Protein AF-A0A524I4A3-F1 (afdb_monomer_lite)

Sequence (86 aa):
MTKDRHVMEAMGKTRVVIEDGKVVEVGEPQLDYCPLFFKHRGIEKITRDIVRNNIEFRINDFGMCTPDRKMRMRDFLSFGVSELMG

pLDDT: mean 88.49, std 14.22, range [51.56, 98.56]

Secondary structure (DSSP, 8-state):
----EEEEEEGGGEEEEEETTEEEEE---S----HHHHHHH--SS--HHHHHHHHHHHHHHH-TTSTT-----SS--SSSSGGG--

Structure (mmCIF, N/CA/C/O backbone):
data_AF-A0A524I4A3-F1
#
_entry.id   AF-A0A524I4A3-F1
#
loop_
_atom_site.group_PDB
_atom_site.id
_atom_site.type_symbol
_atom_site.label_atom_id
_atom_site.label_alt_id
_atom_site.label_comp_id
_atom_site.label_asym_id
_atom_site.label_entity_id
_atom_site.label_seq_id
_atom_site.pdbx_PDB_ins_code
_atom_site.Cartn_x
_atom_site.Cartn_y
_atom_site.Cartn_z
_atom_site.occupancy
_atom_site.B_iso_or_equiv
_atom_site.auth_seq_id
_atom_site.auth_comp_id
_atom_site.auth_asym_id
_atom_site.auth_atom_id
_atom_site.pdbx_PDB_model_num
ATOM 1 N N . MET A 1 1 ? -22.971 4.597 12.077 1.00 61.53 1 MET A N 1
ATOM 2 C CA . MET A 1 1 ? -21.544 4.394 12.401 1.00 61.53 1 MET A CA 1
ATOM 3 C C . MET A 1 1 ? -20.741 4.862 11.205 1.00 61.53 1 MET A C 1
ATOM 5 O O . MET A 1 1 ? -21.072 4.467 10.094 1.00 61.53 1 MET A O 1
ATOM 9 N N . THR A 1 2 ? -19.787 5.766 11.404 1.00 74.06 2 THR A N 1
ATOM 10 C CA . THR A 1 2 ? -18.895 6.226 10.331 1.00 74.06 2 THR A CA 1
ATOM 11 C C . THR A 1 2 ? -17.945 5.085 9.980 1.00 74.06 2 THR A C 1
ATOM 13 O O . THR A 1 2 ? -17.404 4.460 10.888 1.00 74.06 2 THR A O 1
ATOM 16 N N . LYS A 1 3 ? -17.794 4.780 8.689 1.00 82.38 3 LYS A N 1
ATOM 17 C CA . LYS A 1 3 ? -16.895 3.725 8.209 1.00 82.38 3 LYS A CA 1
ATOM 18 C C . LYS A 1 3 ? -15.446 4.131 8.482 1.00 82.38 3 LYS A C 1
ATOM 20 O O . LYS A 1 3 ? -15.092 5.274 8.179 1.00 82.38 3 LYS A O 1
ATOM 25 N N . ASP A 1 4 ? -14.636 3.242 9.056 1.00 92.69 4 ASP A N 1
ATOM 26 C CA . ASP A 1 4 ? -13.226 3.543 9.306 1.00 92.69 4 ASP A CA 1
ATOM 27 C C . ASP A 1 4 ? -12.479 3.514 7.972 1.00 92.69 4 ASP A C 1
ATOM 29 O O . ASP A 1 4 ? -12.384 2.461 7.342 1.00 92.69 4 ASP A O 1
ATOM 33 N N . ARG A 1 5 ? -12.024 4.678 7.497 1.00 96.69 5 ARG A N 1
ATOM 34 C CA . ARG A 1 5 ? -11.485 4.848 6.144 1.00 96.69 5 ARG A CA 1
ATOM 35 C C . ARG A 1 5 ? -10.145 5.561 6.169 1.00 96.69 5 ARG A C 1
ATOM 37 O O . ARG A 1 5 ? -10.064 6.754 6.457 1.00 96.69 5 ARG A O 1
ATOM 44 N N . HIS A 1 6 ? -9.117 4.850 5.727 1.00 96.88 6 HIS A N 1
ATOM 45 C CA . HIS A 1 6 ? -7.746 5.339 5.635 1.00 96.88 6 HIS A CA 1
ATOM 46 C C . HIS A 1 6 ? -7.349 5.463 4.170 1.00 96.88 6 HIS A C 1
ATOM 48 O O . HIS A 1 6 ? -7.526 4.525 3.394 1.00 96.88 6 HIS A O 1
ATOM 54 N N . VAL A 1 7 ? -6.804 6.615 3.787 1.00 97.75 7 VAL A N 1
ATOM 55 C CA . VAL A 1 7 ? -6.243 6.851 2.450 1.00 97.75 7 VAL A CA 1
ATOM 56 C C . VAL A 1 7 ? -4.788 7.242 2.624 1.00 97.75 7 VAL A C 1
ATOM 58 O O . VAL A 1 7 ? -4.495 8.195 3.343 1.00 97.75 7 VAL A O 1
ATOM 61 N N . MET A 1 8 ? -3.883 6.517 1.974 1.00 97.06 8 MET A N 1
ATOM 62 C CA . MET A 1 8 ? -2.446 6.735 2.127 1.00 97.06 8 MET A CA 1
ATOM 63 C C . MET A 1 8 ? -1.671 6.423 0.850 1.00 97.06 8 MET A C 1
ATOM 65 O O . MET A 1 8 ? -2.170 5.745 -0.049 1.00 97.06 8 MET A O 1
ATOM 69 N N . GLU A 1 9 ? -0.426 6.889 0.799 1.00 97.50 9 GLU A N 1
ATOM 70 C CA . GLU A 1 9 ? 0.563 6.430 -0.172 1.00 97.50 9 GLU A CA 1
ATOM 71 C C . GLU A 1 9 ? 1.406 5.302 0.431 1.00 97.50 9 GLU A C 1
ATOM 73 O O . GLU A 1 9 ? 1.833 5.358 1.587 1.00 97.50 9 GLU A O 1
ATOM 78 N N . ALA A 1 10 ? 1.640 4.264 -0.364 1.00 95.38 10 ALA A N 1
ATOM 79 C CA . ALA A 1 10 ? 2.418 3.090 -0.001 1.00 95.38 10 ALA A CA 1
ATOM 80 C C . ALA A 1 10 ? 3.649 2.938 -0.913 1.00 95.38 10 ALA A C 1
ATOM 82 O O . ALA A 1 10 ? 4.136 3.896 -1.522 1.00 95.38 10 ALA A O 1
ATOM 83 N N . MET A 1 11 ? 4.175 1.713 -1.006 1.00 95.00 11 MET A N 1
ATOM 84 C CA . MET A 1 11 ? 5.291 1.369 -1.889 1.00 95.00 11 MET A CA 1
ATOM 85 C C . MET A 1 11 ? 5.064 1.900 -3.307 1.00 95.00 11 MET A C 1
ATOM 87 O O . MET A 1 11 ? 3.975 1.767 -3.857 1.00 95.00 11 MET A O 1
ATOM 91 N N . GLY A 1 12 ? 6.093 2.507 -3.895 1.00 95.81 12 GLY A N 1
ATOM 92 C CA . GLY A 1 12 ? 6.022 3.033 -5.258 1.00 95.81 12 GLY A CA 1
ATOM 93 C C . GLY A 1 12 ? 5.132 4.271 -5.430 1.00 95.81 12 GLY A C 1
ATOM 94 O O . GLY A 1 12 ? 4.647 4.503 -6.533 1.00 95.81 12 GLY A O 1
ATOM 95 N N . LYS A 1 13 ? 4.886 5.037 -4.351 1.00 96.88 13 LYS A N 1
ATOM 96 C CA . LYS A 1 13 ? 3.898 6.139 -4.306 1.00 96.88 13 LYS A CA 1
ATOM 97 C C . LYS A 1 13 ? 2.503 5.692 -4.749 1.00 96.88 13 LYS A C 1
ATOM 99 O O . LYS A 1 13 ? 1.763 6.415 -5.407 1.00 96.88 13 LYS A O 1
ATOM 104 N N . THR A 1 14 ? 2.157 4.455 -4.411 1.00 98.31 14 THR A N 1
ATOM 105 C CA . THR A 1 14 ? 0.875 3.874 -4.795 1.00 98.31 14 THR A CA 1
ATOM 106 C C . THR A 1 14 ? -0.199 4.333 -3.826 1.00 98.31 14 THR A C 1
ATOM 108 O O . THR A 1 14 ? -0.060 4.126 -2.620 1.00 98.31 14 THR A O 1
ATOM 111 N N . ARG A 1 15 ? -1.287 4.911 -4.335 1.00 98.31 15 ARG A N 1
ATOM 112 C CA . ARG A 1 15 ? -2.464 5.229 -3.519 1.00 98.31 15 ARG A CA 1
ATOM 113 C C . ARG A 1 15 ? -3.138 3.940 -3.045 1.00 98.31 15 ARG A C 1
ATOM 115 O O . ARG A 1 15 ? -3.437 3.071 -3.860 1.00 98.31 15 ARG A O 1
ATOM 122 N N . VAL A 1 16 ? -3.417 3.836 -1.751 1.00 98.56 16 VAL A N 1
ATOM 123 C CA . VAL A 1 16 ? -4.120 2.699 -1.143 1.00 98.56 16 VAL A CA 1
ATOM 124 C C . VAL A 1 16 ? -5.261 3.207 -0.270 1.00 98.56 16 VAL A C 1
ATOM 126 O O . VAL A 1 16 ? -5.103 4.193 0.456 1.00 98.56 16 VAL A O 1
ATOM 129 N N . VAL A 1 17 ? -6.406 2.525 -0.340 1.00 98.31 17 VAL A N 1
ATOM 130 C CA . VAL A 1 17 ? -7.552 2.765 0.545 1.00 98.31 17 VAL A CA 1
ATOM 131 C C . VAL A 1 17 ? -7.831 1.514 1.360 1.00 98.31 17 VAL A C 1
ATOM 133 O O . VAL A 1 17 ? -7.990 0.422 0.805 1.00 98.31 17 VAL A O 1
ATOM 136 N N . ILE A 1 18 ? -7.908 1.693 2.675 1.00 97.81 18 ILE A N 1
ATOM 137 C CA . ILE A 1 18 ? -8.277 0.655 3.634 1.00 97.81 18 ILE A CA 1
ATOM 138 C C . ILE A 1 18 ? -9.600 1.067 4.270 1.00 97.81 18 ILE A C 1
ATOM 140 O O . ILE A 1 18 ? -9.720 2.188 4.768 1.00 97.81 18 ILE A O 1
ATOM 144 N N . GLU A 1 19 ? -10.576 0.165 4.252 1.00 97.25 19 GLU A N 1
ATOM 145 C CA . GLU A 1 19 ? -11.857 0.341 4.929 1.00 97.25 19 GLU A CA 1
ATOM 146 C C . GLU A 1 19 ? -12.114 -0.835 5.865 1.00 97.25 19 GLU A C 1
ATOM 148 O O . GLU A 1 19 ? -12.045 -1.988 5.435 1.00 97.25 19 GLU A O 1
ATOM 153 N N . ASP A 1 20 ? -12.380 -0.543 7.139 1.00 95.56 20 ASP A N 1
ATOM 154 C CA . ASP A 1 20 ? -12.651 -1.539 8.188 1.00 95.56 20 ASP A CA 1
ATOM 155 C C . ASP A 1 20 ? -11.605 -2.679 8.210 1.00 95.56 20 ASP A C 1
ATOM 157 O O . ASP A 1 20 ? -11.931 -3.869 8.232 1.00 95.56 20 ASP A O 1
ATOM 161 N N . GLY A 1 21 ? -10.321 -2.310 8.120 1.00 95.00 21 GLY A N 1
ATOM 162 C CA . GLY A 1 21 ? -9.196 -3.251 8.097 1.00 95.00 21 GLY A CA 1
ATOM 163 C C . GLY A 1 21 ? -9.029 -4.048 6.798 1.00 95.00 21 GLY A C 1
ATOM 164 O O . GLY A 1 21 ? -8.276 -5.016 6.774 1.00 95.00 21 GLY A O 1
ATOM 165 N N . LYS A 1 22 ? -9.706 -3.681 5.703 1.00 96.69 22 LYS A N 1
ATOM 166 C CA . LYS A 1 22 ? -9.603 -4.373 4.407 1.00 96.69 22 LYS A CA 1
ATOM 167 C C . LYS A 1 22 ? -9.125 -3.437 3.310 1.00 96.69 22 LYS A C 1
ATOM 169 O O . LYS A 1 22 ? -9.599 -2.312 3.190 1.00 96.69 22 LYS A O 1
ATOM 174 N N . VAL A 1 23 ? -8.215 -3.915 2.464 1.00 98.00 23 VAL A N 1
ATOM 175 C CA . VAL A 1 23 ? -7.718 -3.150 1.313 1.00 98.00 23 VAL A CA 1
ATOM 176 C C . VAL A 1 23 ? -8.773 -3.136 0.205 1.00 98.00 23 VAL A C 1
ATOM 178 O O . VAL A 1 23 ? -8.935 -4.120 -0.521 1.00 98.00 23 VAL A O 1
ATOM 181 N N . VAL A 1 24 ? -9.471 -2.013 0.043 1.00 98.12 24 VAL A N 1
ATOM 182 C CA . VAL A 1 24 ? -10.538 -1.857 -0.963 1.00 98.12 24 VAL A CA 1
ATOM 183 C C . VAL A 1 24 ? -10.039 -1.260 -2.278 1.00 98.12 24 VAL A C 1
ATOM 185 O O . VAL A 1 24 ? -10.629 -1.513 -3.324 1.00 98.12 24 VAL A O 1
ATOM 188 N N . GLU A 1 25 ? -8.921 -0.531 -2.263 1.00 98.19 25 GLU A N 1
ATOM 189 C CA . GLU A 1 25 ? -8.351 0.087 -3.463 1.00 98.19 25 GLU A CA 1
ATOM 190 C C . GLU A 1 25 ? -6.821 0.059 -3.427 1.00 98.19 25 GLU A C 1
ATOM 192 O O . GLU A 1 25 ? -6.214 0.361 -2.399 1.00 98.19 25 GLU A O 1
ATOM 197 N N . VAL A 1 26 ? -6.210 -0.261 -4.569 1.00 98.44 26 VAL A N 1
ATOM 198 C CA . VAL A 1 26 ? -4.774 -0.101 -4.824 1.00 98.44 26 VAL A CA 1
ATOM 199 C C . VAL A 1 26 ? -4.627 0.519 -6.210 1.00 98.44 26 VAL A C 1
ATOM 201 O O . VAL A 1 26 ? -5.003 -0.098 -7.210 1.00 98.44 26 VAL A O 1
ATOM 204 N N . GLY A 1 27 ? -4.136 1.756 -6.254 1.00 98.12 27 GLY A N 1
ATOM 205 C CA . GLY A 1 27 ? -3.867 2.491 -7.487 1.00 98.12 27 GLY A CA 1
ATOM 206 C C . GLY A 1 27 ? -2.643 1.958 -8.229 1.0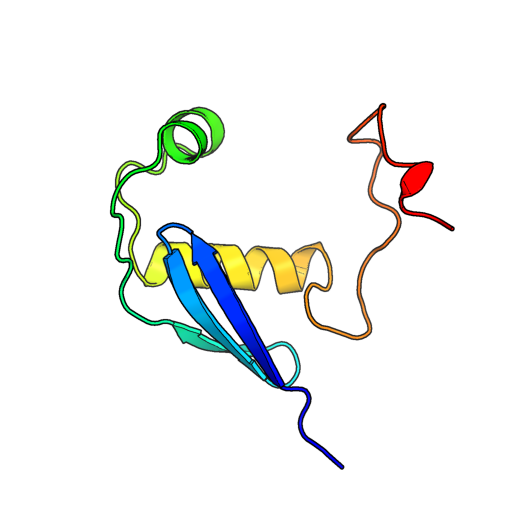0 98.12 27 GLY A C 1
ATOM 207 O O . GLY A 1 27 ? -2.028 0.979 -7.816 1.00 98.12 27 GLY A O 1
ATOM 208 N N . GLU A 1 28 ? -2.270 2.606 -9.329 1.00 98.00 28 GLU A N 1
ATOM 209 C CA . GLU A 1 28 ? -1.031 2.269 -10.037 1.00 98.00 28 GLU A CA 1
ATOM 210 C C . GLU A 1 28 ? 0.199 2.821 -9.307 1.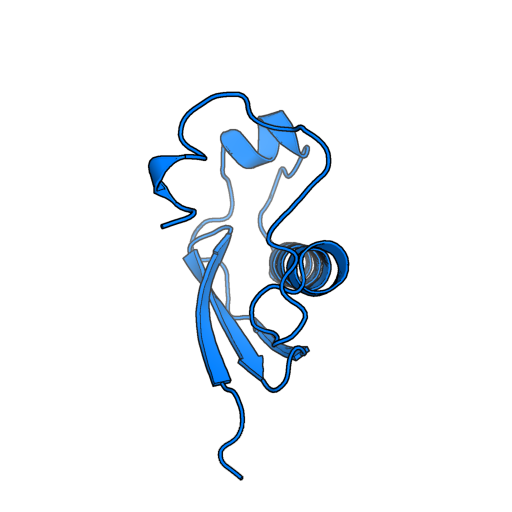00 98.00 28 GLU A C 1
ATOM 212 O O . GLU A 1 28 ? 0.189 3.994 -8.916 1.00 98.00 28 GLU A O 1
ATOM 217 N N . PRO A 1 29 ? 1.272 2.026 -9.148 1.00 97.50 29 PRO A N 1
ATOM 218 C CA . PRO A 1 29 ? 2.552 2.544 -8.694 1.00 97.50 29 PRO A CA 1
ATOM 219 C C . PRO A 1 29 ? 3.109 3.572 -9.680 1.00 97.50 29 PRO A C 1
ATOM 221 O O . PRO A 1 29 ? 3.194 3.318 -10.879 1.00 97.50 29 PRO A O 1
ATOM 224 N N . GLN A 1 30 ? 3.535 4.726 -9.167 1.00 97.19 30 GLN A N 1
ATOM 225 C CA . GLN A 1 30 ? 4.244 5.738 -9.959 1.00 97.19 30 GLN A CA 1
ATOM 226 C C . GLN A 1 30 ? 5.743 5.444 -10.069 1.00 97.19 30 GLN A C 1
ATOM 228 O O . GLN A 1 30 ? 6.422 5.988 -10.938 1.00 97.19 30 GLN A O 1
ATOM 233 N N . LEU A 1 31 ? 6.265 4.613 -9.164 1.00 96.00 31 LEU A N 1
ATOM 234 C CA . LEU A 1 31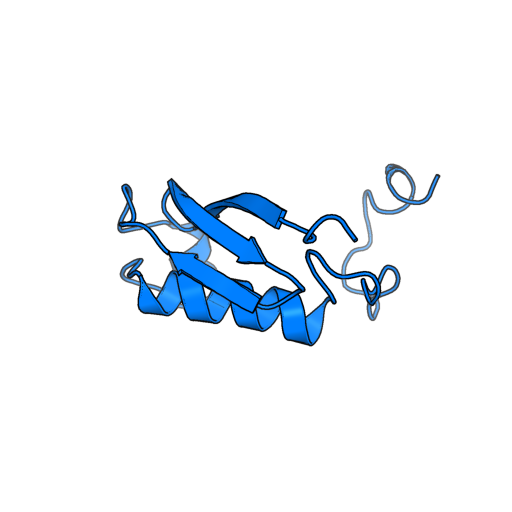 ? 7.630 4.110 -9.190 1.00 96.00 31 LEU A CA 1
ATOM 235 C C . LEU A 1 31 ? 7.588 2.590 -9.194 1.00 96.00 31 LEU A C 1
ATOM 237 O O . LEU A 1 31 ? 6.900 1.979 -8.373 1.00 96.00 31 LEU A O 1
ATOM 241 N N . ASP A 1 32 ? 8.372 1.996 -10.080 1.00 94.94 32 ASP A N 1
ATOM 242 C CA . ASP A 1 32 ? 8.449 0.554 -10.256 1.00 94.94 32 ASP A CA 1
ATOM 243 C C . ASP A 1 32 ? 9.675 -0.068 -9.576 1.00 94.94 32 ASP A C 1
ATOM 245 O O . ASP A 1 32 ? 9.724 -1.283 -9.445 1.00 94.94 32 ASP A O 1
ATOM 249 N N . TYR A 1 33 ? 10.625 0.722 -9.065 1.00 96.44 33 TYR A N 1
ATOM 250 C CA . TYR A 1 33 ? 11.830 0.211 -8.409 1.00 96.44 33 TYR A CA 1
ATOM 251 C C . TYR A 1 33 ? 12.216 1.005 -7.155 1.00 96.44 33 TYR A C 1
ATOM 253 O O . TYR A 1 33 ? 12.085 2.228 -7.084 1.00 96.44 33 TYR A O 1
ATOM 261 N N . CYS A 1 34 ? 12.732 0.296 -6.146 1.00 94.69 34 CYS A N 1
ATOM 262 C CA . CYS A 1 34 ? 13.289 0.887 -4.934 1.00 94.69 34 CYS A CA 1
ATOM 263 C C . CYS A 1 34 ? 14.476 0.048 -4.426 1.00 94.69 34 CYS A C 1
ATOM 265 O O . CYS A 1 34 ? 14.280 -1.123 -4.085 1.00 94.69 34 CYS A O 1
ATOM 267 N N . PRO A 1 35 ? 15.683 0.631 -4.274 1.00 95.69 35 PRO A N 1
ATOM 268 C CA . PRO A 1 35 ? 16.875 -0.121 -3.875 1.00 95.69 35 PRO A CA 1
ATOM 269 C C . PRO A 1 35 ? 16.752 -0.742 -2.477 1.00 95.69 35 PRO A C 1
ATOM 271 O O . PRO A 1 35 ? 17.307 -1.808 -2.220 1.00 95.69 35 PRO A O 1
ATOM 274 N N . LEU A 1 36 ? 15.988 -0.116 -1.574 1.00 93.38 36 LEU A N 1
ATOM 275 C CA . LEU A 1 36 ? 15.734 -0.647 -0.235 1.00 93.38 36 LEU A CA 1
ATOM 276 C C . LEU A 1 36 ? 14.881 -1.926 -0.288 1.00 93.38 36 LEU A C 1
ATOM 278 O O . LEU A 1 36 ? 15.204 -2.913 0.373 1.00 93.38 36 LEU A O 1
ATOM 282 N N . PHE A 1 37 ? 13.813 -1.926 -1.091 1.00 94.12 37 PHE A N 1
ATOM 283 C CA . PHE A 1 37 ? 12.951 -3.099 -1.254 1.00 94.12 37 PHE A CA 1
ATOM 284 C C . PHE A 1 37 ? 13.640 -4.222 -2.026 1.00 94.12 37 PHE A C 1
ATOM 286 O O . PHE A 1 37 ? 13.471 -5.385 -1.662 1.00 94.12 37 PHE A O 1
ATOM 293 N N . PHE A 1 38 ? 14.478 -3.895 -3.008 1.00 95.12 38 PHE A N 1
ATOM 294 C CA . PHE A 1 38 ? 15.327 -4.887 -3.660 1.00 95.12 38 PHE A CA 1
ATOM 295 C C . PHE A 1 38 ? 16.280 -5.544 -2.651 1.00 95.12 38 PHE A C 1
ATOM 297 O O . PHE A 1 38 ? 16.248 -6.759 -2.470 1.00 95.12 38 PHE A O 1
ATOM 304 N N . LYS A 1 39 ? 17.049 -4.745 -1.897 1.00 94.81 39 LYS A N 1
ATOM 305 C CA . LYS A 1 39 ? 18.042 -5.252 -0.936 1.00 94.81 39 LYS A CA 1
ATOM 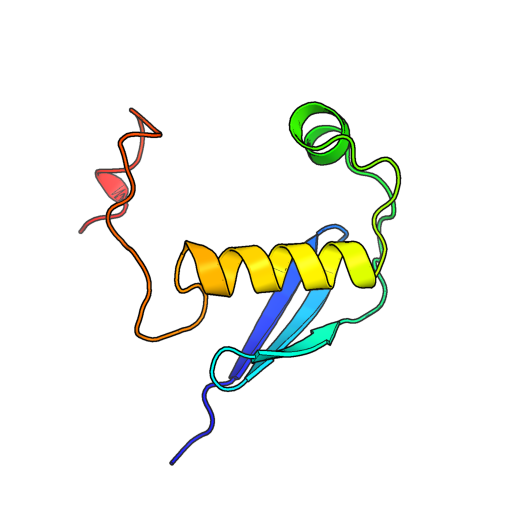306 C C . LYS A 1 39 ? 17.437 -6.102 0.186 1.00 94.81 39 LYS A C 1
ATOM 308 O O . LYS A 1 39 ? 18.029 -7.106 0.565 1.00 94.81 39 LYS A O 1
ATOM 313 N N . HIS A 1 40 ? 16.300 -5.694 0.754 1.00 91.69 40 HIS A N 1
ATOM 314 C CA . HIS A 1 40 ? 15.728 -6.368 1.929 1.00 91.69 40 HIS A CA 1
ATOM 315 C C . HIS A 1 40 ? 14.648 -7.402 1.610 1.00 91.69 40 HIS A C 1
ATOM 317 O O . HIS A 1 40 ? 14.348 -8.234 2.465 1.00 91.69 40 HIS A O 1
ATOM 323 N N . ARG A 1 41 ? 14.011 -7.325 0.438 1.00 91.06 41 ARG A N 1
ATOM 324 C CA . ARG A 1 41 ? 12.855 -8.165 0.086 1.00 91.06 41 ARG A CA 1
ATOM 325 C C . ARG A 1 41 ? 12.961 -8.814 -1.297 1.00 91.06 41 ARG A C 1
ATOM 327 O O . ARG A 1 41 ? 12.056 -9.559 -1.646 1.00 91.06 41 ARG A O 1
ATOM 334 N N . GLY A 1 42 ? 14.013 -8.545 -2.075 1.00 94.50 42 GLY A N 1
ATOM 335 C CA . GLY A 1 42 ? 14.177 -9.095 -3.425 1.00 94.50 42 GLY A CA 1
ATOM 336 C C . GLY A 1 42 ? 13.124 -8.605 -4.422 1.00 94.50 42 GLY A C 1
ATOM 337 O O . GLY A 1 42 ? 12.873 -9.259 -5.425 1.00 94.50 42 GLY A O 1
ATOM 338 N N . ILE A 1 43 ? 12.462 -7.479 -4.140 1.00 96.12 43 ILE A N 1
ATOM 339 C CA . ILE A 1 43 ? 11.419 -6.942 -5.017 1.00 96.12 43 ILE A CA 1
ATOM 340 C C . ILE A 1 43 ? 12.097 -6.183 -6.157 1.00 96.12 43 ILE A C 1
ATOM 342 O O . ILE A 1 43 ? 12.555 -5.056 -5.971 1.00 96.12 43 ILE A O 1
ATOM 346 N N . GLU A 1 44 ? 12.165 -6.817 -7.325 1.00 95.69 44 GLU A N 1
ATOM 347 C CA . GLU A 1 44 ? 12.737 -6.234 -8.546 1.00 95.69 44 GLU A CA 1
ATOM 348 C C . GLU A 1 44 ? 11.817 -5.198 -9.193 1.00 95.69 44 GLU A C 1
ATOM 350 O O . GLU A 1 44 ? 12.297 -4.200 -9.724 1.00 95.69 44 GLU A O 1
ATOM 355 N N . LYS A 1 45 ? 10.497 -5.413 -9.121 1.00 97.00 45 LYS A N 1
ATOM 356 C CA . LYS A 1 45 ? 9.497 -4.494 -9.665 1.00 97.00 45 LYS A CA 1
ATOM 357 C C . LYS A 1 45 ? 8.319 -4.324 -8.715 1.00 97.00 45 LYS A C 1
ATOM 359 O O . LYS A 1 45 ? 7.773 -5.306 -8.227 1.00 97.00 45 LYS A O 1
ATOM 364 N N . ILE A 1 46 ? 7.902 -3.088 -8.468 1.00 97.50 46 ILE A N 1
ATOM 365 C CA . ILE A 1 46 ? 6.726 -2.749 -7.667 1.00 97.50 46 ILE A CA 1
ATOM 366 C C . ILE A 1 46 ? 5.495 -2.838 -8.570 1.00 97.50 46 ILE A C 1
ATOM 368 O O . ILE A 1 46 ? 5.360 -2.095 -9.540 1.00 97.50 46 ILE A O 1
ATOM 372 N N . THR A 1 47 ? 4.593 -3.759 -8.243 1.00 97.69 47 THR A N 1
ATOM 373 C CA . THR A 1 47 ? 3.314 -3.965 -8.935 1.00 97.69 47 THR A CA 1
ATOM 374 C C . THR A 1 47 ? 2.151 -3.768 -7.969 1.00 97.69 47 THR A C 1
ATOM 376 O O . THR A 1 47 ? 2.335 -3.826 -6.750 1.00 97.69 47 THR A O 1
ATOM 379 N N . ARG A 1 48 ? 0.935 -3.582 -8.497 1.00 97.81 48 ARG A N 1
ATOM 380 C CA . ARG A 1 48 ? -0.283 -3.468 -7.677 1.00 97.81 48 ARG A CA 1
ATOM 381 C C . ARG A 1 48 ? -0.460 -4.642 -6.712 1.00 97.81 48 ARG A C 1
ATOM 383 O O . ARG A 1 48 ? -0.781 -4.420 -5.548 1.00 97.81 48 ARG A O 1
ATOM 390 N N . ASP A 1 49 ? -0.178 -5.864 -7.157 1.00 97.62 49 ASP A N 1
ATOM 391 C CA . ASP A 1 49 ? -0.287 -7.063 -6.318 1.00 97.62 49 ASP A CA 1
ATOM 392 C C . ASP A 1 49 ? 0.738 -7.070 -5.183 1.00 97.62 49 ASP A C 1
ATOM 394 O O . ASP A 1 49 ? 0.407 -7.392 -4.044 1.00 97.62 49 ASP A O 1
ATOM 398 N N . I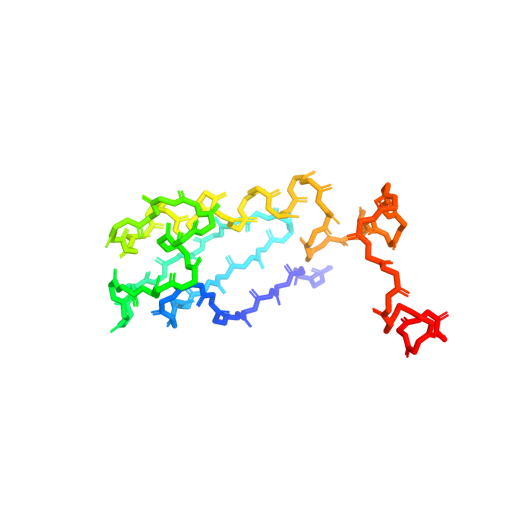LE A 1 50 ? 1.975 -6.646 -5.456 1.00 97.25 50 ILE A N 1
ATOM 399 C CA . ILE A 1 50 ? 3.012 -6.543 -4.422 1.00 97.25 50 ILE A CA 1
ATOM 400 C C . ILE A 1 50 ? 2.636 -5.483 -3.386 1.00 97.25 50 ILE A C 1
ATOM 402 O O . ILE A 1 50 ? 2.804 -5.718 -2.189 1.00 97.25 50 ILE A O 1
ATOM 406 N N . VAL A 1 51 ? 2.092 -4.341 -3.819 1.00 97.81 51 VAL A N 1
ATOM 407 C CA . VAL A 1 51 ? 1.597 -3.304 -2.904 1.00 97.81 51 VAL A CA 1
ATOM 408 C C . VAL A 1 51 ? 0.452 -3.847 -2.051 1.00 97.81 51 VAL A C 1
ATOM 410 O O . VAL A 1 51 ? 0.498 -3.708 -0.830 1.00 97.81 51 VAL A O 1
ATOM 413 N N . ARG A 1 52 ? -0.542 -4.506 -2.664 1.00 98.25 52 ARG A N 1
ATOM 414 C CA . ARG A 1 52 ? -1.670 -5.122 -1.950 1.00 98.25 52 ARG A CA 1
ATOM 415 C C . ARG A 1 52 ? -1.182 -6.107 -0.894 1.00 98.25 52 ARG A C 1
ATOM 417 O O . ARG A 1 52 ? -1.488 -5.926 0.281 1.00 98.25 52 ARG A O 1
ATOM 424 N N . ASN A 1 53 ? -0.356 -7.071 -1.295 1.00 97.25 53 ASN A N 1
ATOM 425 C CA . ASN A 1 53 ? 0.193 -8.090 -0.403 1.00 97.25 53 ASN A CA 1
ATOM 426 C C . ASN A 1 53 ? 1.011 -7.466 0.734 1.00 97.25 53 ASN A C 1
ATOM 428 O O . ASN A 1 53 ? 0.946 -7.931 1.871 1.00 97.25 53 ASN A O 1
ATOM 432 N N . ASN A 1 54 ? 1.764 -6.393 0.462 1.00 96.38 54 ASN A N 1
ATOM 433 C CA . ASN A 1 54 ? 2.522 -5.691 1.493 1.00 96.38 54 ASN A CA 1
ATOM 434 C C . ASN A 1 54 ? 1.610 -5.034 2.536 1.00 96.38 54 ASN A C 1
ATOM 436 O O . ASN A 1 54 ? 1.890 -5.118 3.732 1.00 96.38 54 ASN A O 1
ATOM 440 N N . ILE A 1 55 ? 0.532 -4.384 2.100 1.00 97.75 55 ILE A N 1
ATOM 441 C CA . ILE A 1 55 ? -0.413 -3.725 3.004 1.00 97.75 55 ILE A CA 1
ATOM 442 C C . ILE A 1 55 ? -1.219 -4.756 3.793 1.00 97.75 55 ILE A C 1
ATOM 444 O O . ILE A 1 55 ? -1.321 -4.624 5.010 1.00 97.75 55 ILE A O 1
ATOM 448 N N . GLU A 1 56 ? -1.715 -5.809 3.146 1.00 97.94 56 GLU A N 1
ATOM 449 C CA . GLU A 1 56 ? -2.439 -6.897 3.814 1.00 97.94 56 GLU A CA 1
ATOM 450 C C . GLU A 1 56 ? -1.559 -7.609 4.845 1.00 97.94 56 GLU A C 1
ATOM 452 O O . GLU A 1 56 ? -1.998 -7.836 5.971 1.00 97.94 56 GLU A O 1
ATOM 457 N N . PHE A 1 57 ? -0.286 -7.864 4.525 1.00 95.69 57 PHE A N 1
ATOM 458 C CA . PHE A 1 57 ? 0.689 -8.361 5.497 1.00 95.69 57 PHE A CA 1
ATOM 459 C C . PHE A 1 57 ? 0.784 -7.445 6.726 1.00 95.69 57 PHE A C 1
ATOM 461 O O . PHE A 1 57 ? 0.754 -7.927 7.853 1.00 95.69 57 PHE A O 1
ATOM 468 N N . ARG A 1 58 ? 0.861 -6.122 6.537 1.00 94.94 58 ARG A N 1
ATOM 469 C CA . ARG A 1 58 ? 0.982 -5.164 7.651 1.00 94.94 58 ARG A CA 1
ATOM 470 C C . ARG A 1 58 ? -0.290 -5.070 8.493 1.00 94.94 58 ARG A C 1
ATOM 472 O O . ARG A 1 58 ? -0.193 -4.887 9.704 1.00 94.94 58 ARG A O 1
ATOM 479 N N . ILE A 1 59 ? -1.461 -5.185 7.872 1.00 95.81 59 ILE A N 1
ATOM 480 C CA . ILE A 1 59 ? -2.739 -5.268 8.587 1.00 95.81 59 ILE A CA 1
ATOM 481 C C . ILE A 1 59 ? -2.756 -6.544 9.436 1.00 95.81 59 ILE A C 1
ATOM 483 O O . ILE A 1 59 ? -2.945 -6.464 10.645 1.00 95.81 59 ILE A O 1
ATOM 487 N N . ASN A 1 60 ? -2.476 -7.703 8.837 1.00 94.88 60 ASN A N 1
ATOM 488 C CA . ASN A 1 60 ? -2.558 -8.998 9.516 1.00 94.88 60 ASN A CA 1
ATOM 489 C C . ASN A 1 60 ? -1.509 -9.157 10.629 1.00 94.88 60 ASN A C 1
ATOM 491 O O . ASN A 1 60 ? -1.810 -9.662 11.712 1.00 94.88 60 ASN A O 1
ATOM 495 N N . ASP A 1 61 ? -0.271 -8.731 10.379 1.00 91.69 61 ASP A N 1
ATOM 496 C CA . ASP A 1 61 ? 0.830 -8.966 11.311 1.00 91.69 61 ASP A CA 1
ATOM 497 C C . ASP A 1 61 ? 0.881 -7.904 12.417 1.00 91.69 61 ASP A C 1
ATOM 499 O O . ASP A 1 61 ? 1.110 -8.242 13.583 1.00 91.69 61 ASP A O 1
ATOM 503 N N . PHE A 1 62 ? 0.582 -6.641 12.087 1.00 91.69 62 PHE A N 1
ATOM 504 C CA . PHE A 1 62 ? 0.744 -5.499 12.997 1.00 91.69 62 PHE A CA 1
ATOM 505 C C . PHE A 1 62 ? -0.565 -4.830 13.430 1.00 91.69 62 PHE A C 1
ATOM 507 O O . PHE A 1 62 ? -0.519 -3.909 14.245 1.00 91.69 62 PHE A O 1
ATOM 514 N N . GLY A 1 63 ? -1.718 -5.237 12.894 1.00 93.62 63 GLY A N 1
ATOM 515 C CA . GLY A 1 63 ? -2.992 -4.545 13.114 1.00 93.62 63 GLY A CA 1
ATOM 516 C C . GLY A 1 63 ? -2.999 -3.124 12.538 1.00 93.62 63 GLY A C 1
ATOM 517 O O . GLY A 1 63 ? -3.658 -2.233 13.076 1.00 93.62 63 GLY A O 1
ATOM 518 N N . MET A 1 64 ? -2.211 -2.866 11.486 1.00 93.75 64 MET A N 1
ATOM 519 C CA . MET A 1 64 ? -2.121 -1.543 10.857 1.00 93.75 64 MET A CA 1
ATOM 520 C C . MET A 1 64 ? -3.505 -1.072 10.382 1.00 93.75 64 MET A C 1
ATOM 522 O O . MET A 1 64 ? -4.197 -1.827 9.712 1.00 93.75 64 MET A O 1
ATOM 526 N N . CYS A 1 65 ? -3.884 0.177 10.689 1.00 94.00 65 CYS A N 1
ATOM 527 C CA . CYS A 1 65 ? -5.199 0.747 10.344 1.00 94.00 65 CYS A CA 1
ATOM 528 C C . CYS A 1 65 ? -6.392 -0.057 10.900 1.00 94.00 65 CYS A C 1
ATOM 530 O O . CYS A 1 65 ? -7.435 -0.146 10.259 1.00 94.00 65 CYS A O 1
ATOM 532 N N . THR A 1 66 ? -6.224 -0.654 12.084 1.00 92.94 66 THR A N 1
ATOM 533 C CA . THR A 1 66 ? -7.292 -1.334 12.830 1.00 92.94 66 THR A CA 1
ATOM 534 C C . THR A 1 66 ? -7.189 -1.006 14.325 1.00 92.94 66 THR A C 1
ATOM 536 O O . THR A 1 66 ? -6.109 -0.610 14.783 1.00 92.94 66 THR A O 1
ATOM 539 N N . PRO A 1 67 ? -8.262 -1.209 15.113 1.00 91.44 67 PRO A N 1
ATOM 540 C CA . PRO A 1 67 ? -8.195 -1.148 16.575 1.00 91.44 67 PRO A CA 1
ATOM 541 C C . PRO A 1 67 ? -7.236 -2.178 17.198 1.00 91.44 67 PRO A C 1
ATOM 543 O O . PRO A 1 67 ? -6.724 -1.947 18.289 1.00 91.44 67 PRO A O 1
ATOM 546 N N . ASP A 1 68 ? -6.930 -3.270 16.491 1.00 91.06 68 ASP A N 1
ATOM 547 C CA . ASP A 1 68 ? -6.082 -4.375 16.961 1.00 91.06 68 ASP A CA 1
ATOM 548 C C . ASP A 1 68 ? -4.573 -4.123 16.751 1.00 91.06 68 ASP A C 1
ATOM 550 O O . ASP A 1 68 ? -3.766 -5.057 16.670 1.00 91.06 68 ASP A O 1
ATOM 554 N N . ARG A 1 69 ? -4.158 -2.853 16.636 1.00 89.94 69 ARG A N 1
ATOM 555 C CA . ARG A 1 69 ? -2.760 -2.469 16.393 1.00 89.94 69 ARG A CA 1
ATOM 556 C C . ARG A 1 69 ? -1.833 -2.999 17.490 1.00 89.94 69 ARG A C 1
ATOM 558 O O . ARG A 1 69 ? -1.929 -2.625 18.659 1.00 89.94 69 ARG A O 1
ATOM 565 N N . LYS A 1 70 ? -0.838 -3.796 17.097 1.00 85.12 70 LYS A N 1
ATOM 566 C CA . LYS A 1 70 ? 0.184 -4.329 18.007 1.00 85.12 70 LYS A CA 1
ATOM 567 C C . LYS A 1 70 ? 1.260 -3.275 18.268 1.00 85.12 70 LYS A C 1
ATOM 569 O O . LYS A 1 70 ? 2.131 -3.041 17.435 1.00 85.12 70 LYS A O 1
ATOM 574 N N . MET A 1 71 ? 1.206 -2.647 19.442 1.00 76.38 71 MET A N 1
ATOM 575 C CA . MET A 1 71 ? 2.180 -1.625 19.865 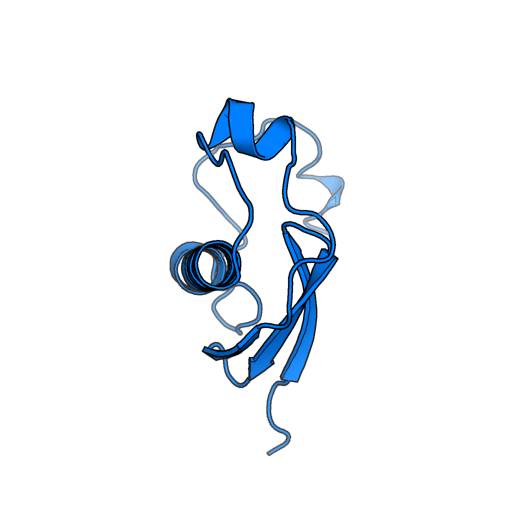1.00 76.38 71 MET A CA 1
ATOM 576 C C . MET A 1 71 ? 3.501 -2.218 20.370 1.00 76.38 71 MET A C 1
ATOM 578 O O . MET A 1 71 ? 4.552 -1.601 20.227 1.00 76.38 71 MET A O 1
ATOM 582 N N . ARG A 1 72 ? 3.460 -3.418 20.959 1.00 70.25 72 ARG A N 1
ATOM 583 C CA . ARG A 1 72 ? 4.650 -4.141 21.423 1.00 70.25 72 ARG A CA 1
ATOM 584 C C . ARG A 1 72 ? 4.936 -5.294 20.472 1.00 70.25 72 ARG A C 1
ATOM 586 O O . ARG A 1 72 ? 4.134 -6.217 20.362 1.00 70.25 72 ARG A O 1
ATOM 593 N N . MET A 1 73 ? 6.070 -5.231 19.788 1.00 68.25 73 MET A N 1
ATOM 594 C CA . MET A 1 73 ? 6.588 -6.330 18.973 1.00 68.25 73 MET A CA 1
ATOM 595 C C . MET A 1 73 ? 7.728 -7.031 19.715 1.00 68.25 73 MET A C 1
ATOM 597 O O . MET A 1 73 ? 8.302 -6.448 20.632 1.00 68.25 73 MET A O 1
ATOM 601 N N . ARG A 1 74 ? 8.058 -8.275 19.332 1.00 62.38 74 ARG A N 1
ATOM 602 C CA . ARG A 1 74 ? 9.305 -8.924 19.783 1.00 62.38 74 ARG A CA 1
ATOM 603 C C . ARG A 1 74 ? 10.476 -7.988 19.482 1.00 62.38 74 ARG A C 1
ATOM 605 O O . ARG A 1 74 ? 10.461 -7.376 18.417 1.00 62.38 74 ARG A O 1
ATOM 612 N N . ASP A 1 75 ? 11.426 -7.879 20.409 1.00 59.47 75 ASP A N 1
ATOM 613 C CA . ASP A 1 75 ? 12.535 -6.920 20.361 1.00 59.47 75 ASP A CA 1
ATOM 614 C C . ASP A 1 75 ? 13.206 -6.915 18.982 1.00 59.47 75 ASP A C 1
ATOM 616 O O . ASP A 1 75 ? 13.963 -7.820 18.636 1.00 59.47 75 ASP A O 1
ATOM 620 N N . PHE A 1 76 ? 12.874 -5.917 18.161 1.00 56.66 76 PHE A N 1
ATOM 621 C CA . PHE A 1 76 ? 13.396 -5.801 16.798 1.00 56.66 76 PHE A CA 1
ATOM 622 C C . PHE A 1 76 ? 14.189 -4.509 16.582 1.00 56.66 76 PHE A C 1
ATOM 624 O O . PHE A 1 76 ? 14.839 -4.376 15.549 1.00 56.66 76 PHE A O 1
ATOM 631 N N . LEU A 1 77 ? 14.161 -3.557 17.527 1.00 55.62 77 LEU A N 1
ATOM 632 C CA . LEU A 1 77 ? 14.852 -2.268 17.416 1.00 55.62 77 LEU A CA 1
ATOM 633 C C . LEU A 1 77 ? 15.271 -1.729 18.792 1.00 55.62 77 LEU A C 1
ATOM 635 O O . LEU A 1 77 ? 14.448 -1.615 19.694 1.00 55.62 77 LEU A O 1
ATOM 639 N N . SER A 1 78 ? 16.545 -1.348 18.915 1.00 53.94 78 SER A N 1
ATOM 640 C CA . SER A 1 78 ? 17.165 -0.868 20.162 1.00 53.94 78 SER A CA 1
ATOM 641 C C . SER A 1 78 ? 17.259 0.661 20.274 1.00 53.94 78 SER A C 1
ATOM 643 O O . SER A 1 78 ? 17.843 1.158 21.231 1.00 53.94 78 SER A O 1
ATOM 645 N N . PHE A 1 79 ? 16.741 1.424 19.304 1.00 55.47 79 PHE A N 1
ATOM 646 C CA . PHE A 1 79 ? 16.905 2.883 19.255 1.00 55.47 79 PHE A CA 1
ATOM 647 C C . PHE A 1 79 ? 15.633 3.578 18.756 1.00 55.47 79 PHE A C 1
ATOM 649 O O . PHE A 1 79 ? 15.048 3.145 17.764 1.00 55.47 79 PHE A O 1
ATOM 656 N N . GLY A 1 80 ? 15.219 4.660 19.422 1.00 60.28 80 GLY A N 1
ATOM 657 C CA . GLY A 1 80 ? 14.141 5.544 18.956 1.00 60.28 80 GLY A CA 1
ATOM 658 C C . GLY A 1 80 ? 12.705 5.138 19.330 1.00 60.28 80 GLY A C 1
ATOM 659 O O . GLY A 1 80 ? 11.754 5.790 18.906 1.00 60.28 80 GLY A O 1
ATOM 660 N N . VAL A 1 81 ? 12.512 4.027 20.056 1.00 63.59 81 VAL A N 1
ATOM 661 C CA . VAL A 1 81 ? 11.167 3.535 20.434 1.00 63.59 81 VAL A CA 1
ATOM 662 C C . VAL A 1 81 ? 10.608 4.306 21.632 1.00 63.59 81 VAL A C 1
ATOM 664 O O . VAL A 1 81 ? 9.401 4.526 21.718 1.00 63.59 81 VAL A O 1
ATOM 667 N N . SER A 1 82 ? 11.481 4.758 22.532 1.00 64.75 82 SER A N 1
ATOM 668 C CA . SER A 1 82 ? 11.102 5.505 23.733 1.00 64.75 82 SER A CA 1
ATOM 669 C C . SER A 1 82 ? 10.397 6.824 23.400 1.00 64.75 82 SER A C 1
ATOM 671 O O . SER A 1 82 ? 9.481 7.212 24.117 1.00 64.75 82 SER A O 1
ATOM 673 N N . GLU A 1 83 ? 10.759 7.481 22.293 1.00 61.72 83 GLU A N 1
ATOM 674 C CA . GLU A 1 83 ? 10.135 8.731 21.839 1.00 61.72 83 GLU A CA 1
ATOM 675 C C . GLU A 1 83 ? 8.723 8.551 21.246 1.00 61.72 83 GLU A C 1
ATOM 677 O O . GLU A 1 83 ? 8.020 9.537 21.038 1.00 61.72 83 GLU A O 1
ATOM 682 N N . LEU A 1 84 ? 8.290 7.312 20.972 1.00 60.31 84 LEU A N 1
ATOM 683 C CA . LEU A 1 84 ? 7.001 7.001 20.334 1.00 60.31 84 LEU A CA 1
ATOM 684 C C . LEU A 1 84 ? 5.966 6.374 21.285 1.00 60.31 84 LEU A C 1
ATOM 686 O O . LEU A 1 84 ? 4.832 6.138 20.869 1.00 60.31 84 LEU A O 1
ATOM 690 N N . MET A 1 85 ? 6.343 6.074 22.532 1.00 59.31 85 MET A N 1
ATOM 691 C CA . MET A 1 85 ? 5.483 5.416 23.533 1.00 59.31 85 MET A CA 1
ATOM 692 C C . MET A 1 85 ? 4.928 6.370 24.611 1.00 59.31 85 MET A C 1
ATOM 694 O O . MET A 1 85 ? 4.475 5.891 25.651 1.00 59.31 85 MET A O 1
ATOM 698 N N . GLY A 1 86 ? 4.996 7.687 24.382 1.00 51.56 86 GLY A N 1
ATOM 699 C CA . GLY A 1 86 ? 4.427 8.717 25.265 1.00 51.56 86 GLY A CA 1
ATOM 700 C C . GLY A 1 86 ? 2.908 8.815 25.204 1.00 51.56 86 GLY A C 1
ATOM 701 O O . GLY A 1 86 ? 2.347 8.580 24.110 1.00 51.56 86 GLY A O 1
#

Radius of gyration: 14.55 Å; chains: 1; bounding box: 40×18×36 Å

Foldseek 3Di:
DDWLWDWDQDPLRWIWIDTQLATPDTHARVGFDDPVCCVPPVRGTDGSVNRRVVSNCCCVVQVPSHPSGDLDDDPDDDDDSVVVPD